Protein AF-A0A4Y2SHI8-F1 (afdb_monomer_lite)

Radius of gyration: 29.43 Å; chains: 1; bounding box: 82×50×67 Å

pLDDT: mean 73.14, std 17.55, range [33.19, 92.62]

Structure (mmCIF, N/CA/C/O backbone):
data_AF-A0A4Y2SHI8-F1
#
_entry.id   AF-A0A4Y2SHI8-F1
#
loop_
_atom_site.group_PDB
_atom_site.id
_atom_site.type_symbol
_atom_site.label_atom_id
_atom_site.label_alt_id
_atom_site.label_comp_id
_atom_site.label_asym_id
_atom_site.label_entity_id
_atom_site.label_seq_id
_atom_site.pdbx_PDB_ins_code
_atom_site.Cartn_x
_atom_site.Cartn_y
_atom_site.Cartn_z
_atom_site.occupancy
_atom_site.B_iso_or_equiv
_atom_site.auth_seq_id
_atom_site.auth_comp_id
_atom_site.auth_asym_id
_atom_site.auth_atom_id
_atom_site.pdbx_PDB_model_num
ATOM 1 N N . MET A 1 1 ? -3.534 -27.857 16.086 1.00 34.38 1 MET A N 1
ATOM 2 C CA . MET A 1 1 ? -4.854 -27.995 15.432 1.00 34.38 1 MET A CA 1
ATOM 3 C C . MET A 1 1 ? -5.828 -27.101 16.180 1.00 34.38 1 MET A C 1
ATOM 5 O O . MET A 1 1 ? -6.134 -27.403 17.321 1.00 34.38 1 MET A O 1
ATOM 9 N N . VAL A 1 2 ? -6.216 -25.967 15.592 1.00 33.75 2 VAL A N 1
ATOM 10 C CA . VAL A 1 2 ? -7.200 -25.033 16.168 1.00 33.75 2 VAL A CA 1
ATOM 11 C C . VAL A 1 2 ? -8.515 -25.279 15.438 1.00 33.75 2 VAL A C 1
ATOM 13 O O . VAL A 1 2 ? -8.568 -25.187 14.212 1.00 33.75 2 VAL A O 1
ATOM 16 N N . THR A 1 3 ? -9.527 -25.705 16.184 1.00 33.75 3 THR A N 1
ATOM 17 C CA . THR A 1 3 ? -10.812 -26.184 15.679 1.00 33.75 3 THR A CA 1
ATOM 18 C C . THR A 1 3 ? -11.679 -25.045 15.139 1.00 33.75 3 THR A C 1
ATOM 20 O O . THR A 1 3 ? -11.680 -23.917 15.628 1.00 33.75 3 THR A O 1
ATOM 23 N N . THR A 1 4 ? -12.420 -25.365 14.082 1.00 39.25 4 THR A N 1
ATOM 24 C CA . THR A 1 4 ? -13.242 -24.512 13.205 1.00 39.25 4 THR A CA 1
ATOM 25 C C . THR A 1 4 ? -14.457 -23.844 13.890 1.00 39.25 4 THR A C 1
ATOM 27 O O . THR A 1 4 ? -15.340 -23.314 13.220 1.00 39.25 4 THR A O 1
ATOM 30 N N . GLU A 1 5 ? -14.533 -23.819 15.221 1.00 35.44 5 GLU A N 1
ATOM 31 C CA . GLU A 1 5 ? -15.740 -23.410 15.958 1.00 35.44 5 GLU A CA 1
ATOM 32 C C . GLU A 1 5 ? -15.927 -21.894 16.106 1.00 35.44 5 GLU A C 1
ATOM 34 O O . GLU A 1 5 ? -17.064 -21.424 16.173 1.00 35.44 5 GLU A O 1
ATOM 39 N N . ASN A 1 6 ? -14.864 -21.090 16.025 1.00 37.84 6 ASN A N 1
ATOM 40 C CA . ASN A 1 6 ? -14.975 -19.645 16.276 1.00 37.84 6 ASN A CA 1
ATOM 41 C C . ASN A 1 6 ? -15.583 -18.824 15.124 1.00 37.84 6 ASN A C 1
ATOM 43 O O . ASN A 1 6 ? -15.954 -17.670 15.325 1.00 37.84 6 ASN A O 1
ATOM 47 N N . PHE A 1 7 ? -15.758 -19.399 13.929 1.00 35.38 7 PHE A N 1
ATOM 48 C CA . PHE A 1 7 ? -16.388 -18.688 12.804 1.00 35.38 7 PHE A CA 1
ATOM 49 C C . PHE A 1 7 ? -17.912 -18.860 12.735 1.00 35.38 7 PHE A C 1
ATOM 51 O O . PHE A 1 7 ? -18.575 -18.115 12.014 1.00 35.38 7 PHE A O 1
ATOM 58 N N . ARG A 1 8 ? -18.496 -19.791 13.505 1.00 33.19 8 ARG A N 1
ATOM 59 C CA . ARG A 1 8 ? -19.955 -20.002 13.526 1.00 33.19 8 ARG A CA 1
ATOM 60 C C . ARG A 1 8 ? -20.705 -19.069 14.480 1.00 33.19 8 ARG A C 1
ATOM 62 O O . ARG A 1 8 ? -21.892 -18.839 14.267 1.00 33.19 8 ARG A O 1
ATOM 69 N N . LEU A 1 9 ? -20.034 -18.461 15.460 1.00 34.94 9 LEU A N 1
ATOM 70 C CA . LEU A 1 9 ? -20.705 -17.622 16.465 1.00 34.94 9 LEU A CA 1
ATOM 71 C C . LEU A 1 9 ? -21.051 -16.203 15.988 1.00 34.94 9 LEU A C 1
ATOM 73 O O . LEU A 1 9 ? -21.930 -15.571 16.565 1.00 34.94 9 LEU A O 1
ATOM 77 N N . ILE A 1 10 ? -20.459 -15.723 14.891 1.00 39.56 10 ILE A N 1
ATOM 78 C CA . ILE A 1 10 ? -20.799 -14.400 14.332 1.00 39.56 10 ILE A CA 1
ATOM 79 C C . ILE A 1 10 ? -22.030 -14.482 13.403 1.00 39.56 10 ILE A C 1
ATOM 81 O O . ILE A 1 10 ? -22.667 -13.474 13.114 1.00 39.56 10 ILE A O 1
ATOM 85 N N . SER A 1 11 ? -22.434 -15.689 12.981 1.00 36.88 11 SER A N 1
ATOM 86 C CA . SER A 1 11 ? -23.560 -15.882 12.049 1.00 36.88 11 SER A CA 1
ATOM 87 C C . SER A 1 11 ? -24.920 -16.112 12.726 1.00 36.88 11 SER A C 1
ATOM 89 O O . SER A 1 11 ? -25.914 -16.280 12.027 1.00 36.88 11 SER A O 1
ATOM 91 N N . LEU A 1 12 ? -25.004 -16.117 14.064 1.00 37.66 12 LEU A N 1
ATOM 92 C CA . LEU A 1 12 ? -26.225 -16.508 14.794 1.00 37.66 12 LEU A CA 1
ATOM 93 C C . LEU A 1 12 ? -26.771 -15.465 15.781 1.00 37.66 12 LEU A C 1
ATOM 95 O O . LEU A 1 12 ? -27.436 -15.814 16.753 1.00 37.66 12 LEU A O 1
ATOM 99 N N . ARG A 1 13 ? -26.592 -14.167 15.512 1.00 36.06 13 ARG A N 1
ATOM 100 C CA . ARG A 1 13 ? -27.380 -13.135 16.217 1.00 36.06 13 ARG A CA 1
ATOM 101 C C . ARG A 1 13 ? -28.030 -12.104 15.309 1.00 36.06 13 ARG A C 1
ATOM 103 O O . ARG A 1 13 ? -28.181 -10.946 15.673 1.00 36.06 13 ARG A O 1
ATOM 110 N N . ILE A 1 14 ? -28.472 -12.556 14.143 1.00 44.66 14 ILE A N 1
ATOM 111 C CA . ILE A 1 14 ? -29.500 -11.865 13.370 1.00 44.66 14 ILE A CA 1
ATOM 112 C C . ILE A 1 14 ? -30.717 -12.790 13.368 1.00 44.66 14 ILE A C 1
ATOM 114 O O . ILE A 1 14 ? -31.028 -13.435 12.375 1.00 44.66 14 ILE A O 1
ATOM 118 N N . SER A 1 15 ? -31.380 -12.908 14.519 1.00 33.84 15 SER A N 1
ATOM 119 C CA . SER A 1 15 ? -32.778 -13.338 14.515 1.00 33.84 15 SER A CA 1
ATOM 120 C C . SER A 1 15 ? -33.605 -12.123 14.101 1.00 33.84 15 SER A C 1
ATOM 122 O O . SER A 1 15 ? -33.576 -11.119 14.817 1.00 33.84 15 SER A O 1
ATOM 124 N N . PRO A 1 16 ? -34.346 -12.166 12.982 1.00 43.44 16 PRO A N 1
ATOM 125 C CA . PRO A 1 16 ? -35.321 -11.142 12.653 1.00 43.44 16 PRO A CA 1
ATOM 126 C C . PRO A 1 16 ? -36.552 -11.368 13.534 1.00 43.44 16 PRO A C 1
ATOM 128 O O . PRO A 1 16 ? -37.602 -11.809 13.076 1.00 43.44 16 PRO A O 1
ATOM 131 N N . SER A 1 17 ? -36.432 -11.099 14.832 1.00 35.12 17 SER A N 1
ATOM 132 C CA . SER A 1 17 ? -37.601 -10.946 15.689 1.00 35.12 17 SER A CA 1
ATOM 133 C C . SER A 1 17 ? -38.294 -9.650 15.278 1.00 35.12 17 SER A C 1
ATOM 135 O O . SER A 1 17 ? -37.952 -8.573 15.759 1.00 35.12 17 SER A O 1
ATOM 137 N N . THR A 1 18 ? -39.196 -9.783 14.301 1.00 40.69 18 THR A N 1
ATOM 138 C CA . THR A 1 18 ? -40.394 -8.966 14.066 1.00 40.69 18 THR A CA 1
ATOM 139 C C . THR A 1 18 ? -40.354 -7.594 14.732 1.00 40.69 18 THR A C 1
ATOM 141 O O . THR A 1 18 ? -40.824 -7.428 15.859 1.00 40.69 18 THR A O 1
ATOM 144 N N . ILE A 1 19 ? -39.856 -6.589 14.007 1.00 45.59 19 ILE A N 1
ATOM 145 C CA . ILE A 1 19 ? -40.184 -5.199 14.319 1.00 45.59 19 ILE A CA 1
ATOM 146 C C . ILE A 1 19 ? -41.678 -5.060 14.026 1.00 45.59 19 ILE A C 1
ATOM 148 O O . ILE A 1 19 ? -42.091 -4.905 12.876 1.00 45.59 19 ILE A O 1
ATOM 152 N N . LYS A 1 20 ? -42.506 -5.181 15.066 1.00 40.72 20 LYS A N 1
ATOM 153 C CA . LYS A 1 20 ? -43.890 -4.721 15.014 1.00 40.72 20 LYS A CA 1
ATOM 154 C C . LYS A 1 20 ? -43.823 -3.229 14.701 1.00 40.72 20 LYS A C 1
ATOM 156 O O . LYS A 1 20 ? -43.341 -2.442 15.509 1.00 40.72 20 LYS A O 1
ATOM 161 N N . LEU A 1 21 ? -44.252 -2.854 13.500 1.00 42.78 21 LEU A N 1
ATOM 162 C CA . LEU A 1 21 ? -44.511 -1.463 13.149 1.00 42.78 21 LEU A CA 1
ATOM 163 C C . LEU A 1 21 ? -45.802 -1.045 13.859 1.00 42.78 21 LEU A C 1
ATOM 165 O O . LEU A 1 21 ? -46.855 -0.931 13.236 1.00 42.78 21 LEU A O 1
ATOM 169 N N . GLU A 1 22 ? -45.723 -0.861 15.175 1.00 38.50 22 GLU A N 1
ATOM 170 C CA . GLU A 1 22 ? -46.740 -0.119 15.907 1.00 38.50 22 GLU A CA 1
ATOM 171 C C . GLU A 1 22 ? -46.716 1.318 15.378 1.00 38.50 22 GLU A C 1
ATOM 173 O O . GLU A 1 22 ? -45.693 2.010 15.388 1.00 38.50 22 GLU A O 1
ATOM 178 N N . ARG A 1 23 ? -47.840 1.723 14.783 1.00 46.28 23 ARG A N 1
ATOM 179 C CA . ARG A 1 23 ? -48.101 3.109 14.417 1.00 46.28 23 ARG A CA 1
ATOM 180 C C . ARG A 1 23 ? -48.317 3.871 15.715 1.00 46.28 23 ARG A C 1
ATOM 182 O O . ARG A 1 23 ? -49.438 3.916 16.199 1.00 46.28 23 ARG A O 1
ATOM 189 N N . ASP A 1 24 ? -47.259 4.482 16.225 1.00 39.25 24 ASP A N 1
ATOM 190 C CA . ASP A 1 24 ? -47.395 5.575 17.175 1.00 39.25 24 ASP A CA 1
ATOM 191 C C . ASP A 1 24 ? -46.444 6.720 16.804 1.00 39.25 24 ASP A C 1
ATOM 193 O O . ASP A 1 24 ? -45.372 6.505 16.230 1.00 39.25 24 ASP A O 1
ATOM 197 N N . GLY A 1 25 ? -46.917 7.948 17.002 1.00 46.31 25 GLY A N 1
ATOM 198 C CA . GLY A 1 25 ? -46.542 9.179 16.290 1.00 46.31 25 GLY A CA 1
ATOM 199 C C . GLY A 1 25 ? -45.135 9.754 16.497 1.00 46.31 25 GLY A C 1
ATOM 200 O O . GLY A 1 25 ? -44.998 10.971 16.549 1.00 46.31 25 GLY A O 1
ATOM 201 N N . ASN A 1 26 ? -44.083 8.940 16.585 1.00 58.09 26 ASN A N 1
ATOM 202 C CA . ASN A 1 26 ? -42.708 9.437 16.665 1.00 58.09 26 ASN A CA 1
ATOM 203 C C . ASN A 1 26 ? -41.715 8.457 16.015 1.00 58.09 26 ASN A C 1
ATOM 205 O O . ASN A 1 26 ? -40.975 7.740 16.690 1.00 58.09 26 ASN A O 1
ATOM 209 N N . LYS A 1 27 ? -41.736 8.357 14.678 1.00 53.91 27 LYS A N 1
ATOM 210 C CA . LYS A 1 27 ? -40.768 7.522 13.952 1.00 53.91 27 LYS A CA 1
ATOM 211 C C . LYS A 1 27 ? -39.414 8.236 13.903 1.00 53.91 27 LYS A C 1
ATOM 213 O O . LYS A 1 27 ? -39.358 9.320 13.326 1.00 53.91 27 LYS A O 1
ATOM 218 N N . PRO A 1 28 ? -38.332 7.636 14.435 1.00 60.28 28 PRO A N 1
ATOM 219 C CA . PRO A 1 28 ? -37.000 8.203 14.300 1.00 60.28 28 PRO A CA 1
ATOM 220 C C . PRO A 1 28 ? -36.654 8.314 12.817 1.00 60.28 28 PRO A C 1
ATOM 222 O O . PRO A 1 28 ? -36.848 7.374 12.039 1.00 60.28 28 PRO A O 1
ATOM 225 N N . THR A 1 29 ? -36.155 9.479 12.427 1.00 77.62 29 THR A N 1
ATOM 226 C CA . THR A 1 29 ? -35.689 9.738 11.068 1.00 77.62 29 THR A CA 1
ATOM 227 C C . THR A 1 29 ? -34.517 8.800 10.769 1.00 77.62 29 THR A C 1
ATOM 229 O O . THR A 1 29 ? -33.810 8.360 11.678 1.00 77.62 29 THR A O 1
ATOM 232 N N . ILE A 1 30 ? -34.239 8.518 9.493 1.00 75.56 30 ILE A N 1
ATOM 233 C CA . ILE A 1 30 ? -33.030 7.772 9.083 1.00 75.56 30 ILE A CA 1
ATOM 234 C C . ILE A 1 30 ? -31.769 8.366 9.740 1.00 75.56 30 ILE A C 1
ATOM 236 O O . ILE A 1 30 ? -30.886 7.628 10.175 1.00 75.56 30 ILE A O 1
ATOM 240 N N . GLN A 1 31 ? -31.733 9.692 9.897 1.00 72.56 31 GLN A N 1
ATOM 241 C CA . GLN A 1 31 ? -30.657 10.403 10.579 1.00 72.56 31 GLN A CA 1
ATOM 242 C C . GLN A 1 31 ? -30.545 10.057 12.072 1.00 72.56 31 GLN A C 1
ATOM 244 O O . GLN A 1 31 ? -29.436 9.906 12.581 1.00 72.56 31 GLN A O 1
ATOM 249 N N . ASP A 1 32 ? -31.666 9.884 12.770 1.00 82.88 32 ASP A N 1
ATOM 250 C CA . ASP A 1 32 ? -31.689 9.544 14.196 1.00 82.88 32 ASP A CA 1
ATOM 251 C C . ASP A 1 32 ? -31.185 8.118 14.422 1.00 82.88 32 ASP A C 1
ATOM 253 O O . ASP A 1 32 ? -30.405 7.860 15.340 1.00 82.88 32 ASP A O 1
ATOM 257 N N . ILE A 1 33 ? -31.563 7.196 13.531 1.00 84.50 33 ILE A N 1
ATOM 258 C CA . ILE A 1 33 ? -31.077 5.812 13.540 1.00 84.50 33 ILE A CA 1
ATOM 259 C C . ILE A 1 33 ? -29.570 5.778 13.255 1.00 84.50 33 ILE A C 1
ATOM 261 O O . ILE A 1 33 ? -28.826 5.120 13.984 1.00 84.50 33 ILE A O 1
ATOM 265 N N . TYR A 1 34 ? -29.105 6.523 12.246 1.00 84.50 34 TYR A N 1
ATOM 266 C CA . TYR A 1 34 ? -27.683 6.642 11.919 1.00 84.50 34 TYR A CA 1
ATOM 267 C C . TYR A 1 34 ? -26.873 7.206 13.092 1.00 84.50 34 TYR A C 1
ATOM 269 O O . TYR A 1 34 ? -25.858 6.629 13.486 1.00 84.50 34 TYR A O 1
ATOM 277 N N . ASN A 1 35 ? -27.341 8.301 13.694 1.00 85.94 35 ASN A N 1
ATOM 278 C CA . ASN A 1 35 ? -26.680 8.938 14.830 1.00 85.94 35 ASN A CA 1
ATOM 279 C C . ASN A 1 35 ? -26.631 7.999 16.042 1.00 85.94 35 ASN A C 1
ATOM 281 O O . ASN A 1 35 ? -25.591 7.898 16.697 1.00 85.94 35 ASN A O 1
ATOM 285 N N . ARG A 1 36 ? -27.720 7.266 16.314 1.00 90.81 36 ARG A N 1
ATOM 286 C CA . ARG A 1 36 ? -27.777 6.286 17.404 1.00 90.81 36 ARG A CA 1
ATOM 287 C C . ARG A 1 36 ? -26.760 5.168 17.207 1.00 90.81 36 ARG A C 1
ATOM 289 O O . ARG A 1 36 ? -25.971 4.916 18.110 1.00 90.81 36 ARG A O 1
ATOM 296 N N . LEU A 1 37 ? -26.744 4.545 16.029 1.00 89.06 37 LEU A N 1
ATOM 297 C CA . LEU A 1 37 ? -25.805 3.466 15.706 1.00 89.06 37 LEU A CA 1
ATOM 298 C C . LEU A 1 37 ? -24.354 3.951 15.748 1.00 89.06 37 LEU A C 1
ATOM 300 O O . LEU A 1 37 ? -23.492 3.286 16.312 1.00 89.06 37 LEU A O 1
ATOM 304 N N . THR A 1 38 ? -24.091 5.144 15.217 1.00 86.06 38 THR A N 1
ATOM 305 C CA . THR A 1 38 ? -22.753 5.742 15.250 1.00 86.06 38 THR A CA 1
ATOM 306 C C . THR A 1 38 ? -22.284 5.965 16.689 1.00 86.06 38 THR A C 1
ATOM 308 O O . THR A 1 38 ? -21.137 5.672 17.019 1.00 86.06 38 THR A O 1
ATOM 311 N N . ASN A 1 39 ? -23.162 6.453 17.567 1.00 86.31 39 ASN A N 1
ATOM 312 C CA . ASN A 1 39 ? -22.831 6.657 18.975 1.00 86.31 39 ASN A CA 1
ATOM 313 C C . ASN A 1 39 ? -22.684 5.339 19.744 1.00 86.31 39 ASN A C 1
ATOM 315 O O . ASN A 1 39 ? -21.816 5.262 20.608 1.00 86.31 39 ASN A O 1
ATOM 319 N N . GLN A 1 40 ? -23.461 4.304 19.407 1.00 89.50 40 GLN A N 1
ATOM 320 C CA . GLN A 1 40 ? -23.279 2.960 19.963 1.00 89.50 40 GLN A CA 1
ATOM 321 C C . GLN A 1 40 ? -21.907 2.391 19.597 1.00 89.50 40 GLN A C 1
ATOM 323 O O . GLN A 1 40 ? -21.165 2.009 20.491 1.00 89.50 40 GLN A O 1
ATOM 328 N N . ILE A 1 41 ? -21.516 2.452 18.321 1.00 84.62 41 ILE A N 1
ATOM 329 C CA . ILE A 1 41 ? -20.191 2.005 17.866 1.00 84.62 41 ILE A CA 1
ATOM 330 C C . ILE A 1 41 ? -19.079 2.800 18.560 1.00 84.62 41 ILE A C 1
ATOM 332 O O . ILE A 1 41 ? -18.090 2.225 18.998 1.00 84.62 41 ILE A O 1
ATOM 336 N N . ARG A 1 42 ? -19.228 4.124 18.703 1.00 80.88 42 ARG A N 1
ATOM 337 C CA . ARG A 1 42 ? -18.249 4.940 19.444 1.00 80.88 42 ARG A CA 1
ATOM 338 C C . ARG A 1 42 ? -18.162 4.549 20.916 1.00 80.88 42 ARG A C 1
ATOM 340 O O . ARG A 1 42 ? -17.061 4.549 21.452 1.00 80.88 42 ARG A O 1
ATOM 347 N N . GLY A 1 43 ? -19.293 4.248 21.553 1.00 82.06 43 GLY A N 1
ATOM 348 C CA . GLY A 1 43 ? -19.344 3.753 22.927 1.00 82.06 43 GLY A CA 1
ATOM 349 C C . GLY A 1 43 ? -18.620 2.419 23.056 1.00 82.06 43 GLY A C 1
ATOM 350 O O . GLY A 1 43 ? -17.689 2.318 23.837 1.00 82.06 43 GLY A O 1
ATOM 351 N N . GLU A 1 44 ? -18.948 1.453 22.200 1.00 80.94 44 GLU A N 1
ATOM 352 C CA . GLU A 1 44 ? -18.290 0.143 22.164 1.00 80.94 44 GLU A CA 1
ATOM 353 C C . GLU A 1 44 ? -16.788 0.239 21.872 1.00 80.94 44 GLU A C 1
ATOM 355 O O . GLU A 1 44 ? -16.020 -0.506 22.458 1.00 80.94 44 GLU A O 1
ATOM 360 N N . ILE A 1 45 ? -16.345 1.165 21.013 1.00 77.38 45 ILE A N 1
ATOM 361 C CA . ILE A 1 45 ? -14.915 1.427 20.763 1.00 77.38 45 ILE A CA 1
ATOM 362 C C . ILE A 1 45 ? -14.244 2.082 21.973 1.00 77.38 45 ILE A C 1
ATOM 364 O O . ILE A 1 45 ? -13.085 1.802 22.255 1.00 77.38 45 ILE A O 1
ATOM 368 N N . ARG A 1 46 ? -14.934 2.992 22.664 1.00 73.75 46 ARG A N 1
ATOM 369 C CA . ARG A 1 46 ? -14.391 3.666 23.850 1.00 73.75 46 ARG A CA 1
ATOM 370 C C . ARG A 1 46 ? -14.274 2.704 25.027 1.00 73.75 46 ARG A C 1
ATOM 372 O O . ARG A 1 46 ? -13.311 2.779 25.781 1.00 73.75 46 ARG A O 1
ATOM 379 N N . ASP A 1 47 ? -15.261 1.833 25.161 1.00 71.56 47 ASP A N 1
ATOM 380 C CA . ASP A 1 47 ? -15.339 0.817 26.199 1.00 71.56 47 ASP A CA 1
ATOM 381 C C . ASP A 1 47 ? -14.575 -0.460 25.770 1.00 71.56 47 ASP A C 1
ATOM 383 O O . ASP A 1 47 ? -14.412 -1.380 26.571 1.00 71.56 47 ASP A O 1
ATOM 387 N N . TYR A 1 48 ? -14.071 -0.505 24.523 1.00 72.38 48 TYR A N 1
ATOM 388 C CA . TYR A 1 48 ? -13.138 -1.522 24.049 1.00 72.38 48 TYR A CA 1
ATOM 389 C C . TYR A 1 48 ? -11.861 -1.426 24.877 1.00 72.38 48 TYR A C 1
ATOM 391 O O . TYR A 1 48 ? -11.180 -0.401 24.930 1.00 72.38 48 TYR A O 1
ATOM 399 N N . ASP A 1 49 ? -11.602 -2.539 25.540 1.00 69.31 49 ASP A N 1
ATOM 400 C CA . ASP A 1 49 ? -10.831 -2.670 26.757 1.00 69.31 49 ASP A CA 1
ATOM 401 C C . ASP A 1 49 ? -9.476 -1.919 26.767 1.00 69.31 49 ASP A C 1
ATOM 403 O O . ASP A 1 49 ? -8.566 -2.238 25.990 1.00 69.31 49 ASP A O 1
ATOM 407 N N . PRO A 1 50 ? -9.302 -0.943 27.681 1.00 69.44 50 PRO A N 1
ATOM 408 C CA . PRO A 1 50 ? -8.013 -0.320 27.963 1.00 69.44 50 PRO A CA 1
ATOM 409 C C . PRO A 1 50 ? -6.929 -1.314 28.407 1.00 69.44 50 PRO A C 1
ATOM 411 O O . PRO A 1 50 ? -5.750 -1.053 28.167 1.00 69.44 50 PRO A O 1
ATOM 414 N N . GLU A 1 51 ? -7.287 -2.440 29.033 1.00 71.81 51 GLU A N 1
ATOM 415 C CA . GLU A 1 51 ? -6.330 -3.472 29.451 1.00 71.81 51 GLU A CA 1
ATOM 416 C C . GLU A 1 51 ? -5.795 -4.263 28.257 1.00 71.81 51 GLU A C 1
ATOM 418 O O . GLU A 1 51 ? -4.587 -4.441 28.154 1.00 71.81 51 GLU A O 1
ATOM 423 N N . SER A 1 52 ? -6.631 -4.595 27.273 1.00 76.12 52 SER A N 1
ATOM 424 C CA . SER A 1 52 ? -6.193 -5.167 25.991 1.00 76.12 52 SER A CA 1
ATOM 425 C C . SER A 1 52 ? -5.179 -4.266 25.268 1.00 76.12 52 SER A C 1
ATOM 427 O O . SER A 1 52 ? -4.230 -4.752 24.649 1.00 76.12 52 SER A O 1
ATOM 429 N N . TRP A 1 53 ? -5.333 -2.939 25.363 1.00 76.44 53 TRP A N 1
ATOM 430 C CA . TRP A 1 53 ? -4.343 -1.987 24.841 1.00 76.44 53 TRP A CA 1
ATOM 431 C C . TRP A 1 53 ? -3.041 -1.978 25.647 1.00 76.44 53 TRP A C 1
ATOM 433 O O . TRP A 1 53 ? -1.963 -1.900 25.054 1.00 76.44 53 TRP A O 1
ATOM 443 N N . LYS A 1 54 ? -3.114 -2.063 26.979 1.00 82.56 54 LYS A N 1
ATOM 444 C CA . LYS A 1 54 ? -1.928 -2.140 27.847 1.00 82.56 54 LYS A CA 1
ATOM 445 C C . LYS A 1 54 ? -1.169 -3.447 27.653 1.00 82.56 54 LYS A C 1
ATOM 447 O O . LYS A 1 54 ? 0.048 -3.413 27.516 1.00 82.56 54 LYS A O 1
ATOM 452 N N . GLU A 1 55 ? -1.875 -4.569 27.586 1.00 86.44 55 GLU A N 1
ATOM 453 C CA . GLU A 1 55 ? -1.309 -5.887 27.311 1.00 86.44 55 GLU A CA 1
ATOM 454 C C . GLU A 1 55 ? -0.614 -5.894 25.946 1.00 86.44 55 GLU A C 1
ATOM 456 O O . GLU A 1 55 ? 0.539 -6.307 25.836 1.00 86.44 55 GLU A O 1
ATOM 461 N N . TRP A 1 56 ? -1.250 -5.314 24.921 1.00 85.38 56 TRP A N 1
ATOM 462 C CA . TRP A 1 56 ? -0.627 -5.149 23.609 1.00 85.38 56 TRP A CA 1
ATOM 463 C C . TRP A 1 56 ? 0.656 -4.307 23.656 1.00 85.38 56 TRP A C 1
ATOM 465 O O . TRP A 1 56 ? 1.636 -4.676 23.013 1.00 85.38 56 TRP A O 1
ATOM 475 N N . LEU A 1 57 ? 0.680 -3.212 24.427 1.00 84.44 57 LEU A N 1
ATOM 476 C CA . LEU A 1 57 ? 1.882 -2.389 24.611 1.00 84.44 57 LEU A CA 1
ATOM 477 C C . LEU A 1 57 ? 2.991 -3.125 25.375 1.00 84.44 57 LEU A C 1
ATOM 479 O O . LEU A 1 57 ? 4.157 -2.947 25.037 1.00 84.44 57 LEU A O 1
ATOM 483 N N . MET A 1 58 ? 2.647 -3.950 26.369 1.00 86.94 58 MET A N 1
ATOM 484 C CA . MET A 1 58 ? 3.621 -4.723 27.152 1.00 86.94 58 MET A CA 1
ATOM 485 C C . MET A 1 58 ? 4.310 -5.825 26.341 1.00 86.94 58 MET A C 1
ATOM 487 O O . MET A 1 58 ? 5.437 -6.192 26.656 1.00 86.94 58 MET A O 1
ATOM 491 N N . ILE A 1 59 ? 3.654 -6.342 25.300 1.00 91.31 59 ILE A N 1
ATOM 492 C CA . ILE A 1 59 ? 4.219 -7.371 24.414 1.00 91.31 59 ILE A CA 1
ATOM 493 C C . ILE A 1 59 ? 5.204 -6.765 23.395 1.00 91.31 59 ILE A C 1
ATOM 495 O O . ILE A 1 59 ? 6.007 -7.494 22.814 1.00 91.31 59 ILE A O 1
ATOM 499 N N . LEU A 1 60 ? 5.173 -5.444 23.166 1.00 89.94 60 LEU A N 1
ATOM 500 C CA . LEU A 1 60 ? 6.075 -4.804 22.209 1.00 89.94 60 LEU A CA 1
ATOM 501 C C . LEU A 1 60 ? 7.527 -4.869 22.690 1.00 89.94 60 LEU A C 1
ATOM 503 O O . LEU A 1 60 ? 7.874 -4.394 23.769 1.00 89.94 60 LEU A O 1
ATOM 507 N N . ASN A 1 61 ? 8.387 -5.393 21.829 1.00 89.50 61 ASN A N 1
ATOM 508 C CA . ASN A 1 61 ? 9.808 -5.559 22.060 1.00 89.50 61 ASN A CA 1
ATOM 509 C C . ASN A 1 61 ? 10.625 -4.960 20.898 1.00 89.50 61 ASN A C 1
ATOM 511 O O . ASN A 1 61 ? 10.155 -4.738 19.776 1.00 89.50 61 ASN A O 1
ATOM 515 N N . GLN A 1 62 ? 11.878 -4.640 21.195 1.00 83.31 62 GLN A N 1
ATOM 516 C CA . GLN A 1 62 ? 12.859 -4.204 20.218 1.00 83.31 62 GLN A CA 1
ATOM 517 C C . GLN A 1 62 ? 13.472 -5.395 19.466 1.00 83.31 62 GLN A C 1
ATOM 519 O O . GLN A 1 62 ? 13.758 -5.266 18.277 1.00 83.31 62 GLN A O 1
ATOM 524 N N . GLU A 1 63 ? 13.632 -6.552 20.119 1.00 87.62 63 GLU A N 1
ATOM 525 C CA . GLU A 1 63 ? 14.285 -7.732 19.525 1.00 87.62 63 GLU A CA 1
ATOM 526 C C . GLU A 1 63 ? 13.494 -8.347 18.361 1.00 87.62 63 GLU A C 1
ATOM 528 O O . GLU A 1 63 ? 14.077 -8.801 17.380 1.00 87.62 63 GLU A O 1
ATOM 533 N N . ASP A 1 64 ? 12.162 -8.320 18.434 1.00 87.69 64 ASP A N 1
ATOM 534 C CA . ASP A 1 64 ? 11.263 -8.863 17.408 1.00 87.69 64 ASP A CA 1
ATOM 535 C C . ASP A 1 64 ? 10.786 -7.802 16.397 1.00 87.69 64 ASP A C 1
ATOM 537 O O . ASP A 1 64 ? 9.926 -8.068 15.552 1.00 87.69 64 ASP A O 1
ATOM 541 N N . ASN A 1 65 ? 11.344 -6.586 16.471 1.00 85.75 65 ASN A N 1
ATOM 542 C CA . ASN A 1 65 ? 10.996 -5.440 15.631 1.00 85.75 65 ASN A CA 1
ATOM 543 C C . ASN A 1 65 ? 9.521 -4.984 15.757 1.00 85.75 65 ASN A C 1
ATOM 545 O O . ASN A 1 65 ? 9.033 -4.197 14.935 1.00 85.75 65 ASN A O 1
ATOM 549 N N . SER A 1 66 ? 8.780 -5.448 16.769 1.00 86.75 66 SER A N 1
ATOM 550 C CA . SER A 1 66 ? 7.351 -5.145 16.932 1.00 86.75 66 SER A CA 1
ATOM 551 C C . SER A 1 66 ? 7.098 -3.670 17.246 1.00 86.75 66 SER A C 1
ATOM 553 O O . SER A 1 66 ? 6.137 -3.102 16.716 1.00 86.75 66 SER A O 1
ATOM 555 N N . ILE A 1 67 ? 7.999 -3.008 17.985 1.00 88.44 67 ILE A N 1
ATOM 556 C CA . ILE A 1 67 ? 7.956 -1.553 18.226 1.00 88.44 67 ILE A CA 1
ATOM 557 C C . ILE A 1 67 ? 7.976 -0.780 16.901 1.00 88.44 67 ILE A C 1
ATOM 559 O O . ILE A 1 67 ? 7.149 0.106 16.680 1.00 88.44 67 ILE A O 1
ATOM 563 N N . TYR A 1 68 ? 8.875 -1.137 15.982 1.00 83.56 68 TYR A N 1
ATOM 564 C CA . TYR A 1 68 ? 8.969 -0.489 14.673 1.00 83.56 68 TYR A CA 1
ATOM 565 C C . TYR A 1 68 ? 7.705 -0.715 13.836 1.00 83.56 68 TYR A C 1
ATOM 567 O O . TYR A 1 68 ? 7.182 0.221 13.227 1.00 83.56 68 TYR A O 1
ATOM 575 N N . ILE A 1 69 ? 7.169 -1.940 13.818 1.00 84.06 69 ILE A N 1
ATOM 576 C CA . ILE A 1 69 ? 5.936 -2.257 13.085 1.00 84.06 69 ILE A CA 1
ATOM 577 C C . ILE A 1 69 ? 4.734 -1.498 13.666 1.00 84.06 69 ILE A C 1
ATOM 579 O O . ILE A 1 69 ? 3.926 -0.967 12.898 1.00 84.06 69 ILE A O 1
ATOM 583 N N . ALA A 1 70 ? 4.625 -1.408 14.993 1.00 87.00 70 ALA A N 1
ATOM 584 C CA . ALA A 1 70 ? 3.601 -0.635 15.690 1.00 87.00 70 ALA A CA 1
ATOM 585 C C . ALA A 1 70 ? 3.713 0.862 15.364 1.00 87.00 70 ALA A C 1
ATOM 587 O O . ALA A 1 70 ? 2.757 1.456 14.862 1.00 87.00 70 ALA A O 1
ATOM 588 N N . ALA A 1 71 ? 4.899 1.452 15.533 1.00 84.31 71 ALA A N 1
ATOM 589 C CA . ALA A 1 71 ? 5.166 2.851 15.207 1.00 84.31 71 ALA A CA 1
ATOM 590 C C . ALA A 1 71 ? 4.862 3.157 13.734 1.00 84.31 71 ALA A C 1
ATOM 592 O O . ALA A 1 71 ? 4.210 4.151 13.416 1.00 84.31 71 ALA A O 1
ATOM 593 N N . ARG A 1 72 ? 5.240 2.255 12.821 1.00 79.44 72 ARG A N 1
ATOM 594 C CA . ARG A 1 72 ? 4.923 2.371 11.395 1.00 79.44 72 ARG A CA 1
ATOM 595 C C . ARG A 1 72 ? 3.419 2.319 11.132 1.00 79.44 72 ARG A C 1
ATOM 597 O O . ARG A 1 72 ? 2.957 3.030 10.245 1.00 79.44 72 ARG A O 1
ATOM 604 N N . LYS A 1 73 ? 2.640 1.505 11.854 1.00 81.56 73 LYS A N 1
ATOM 605 C CA . LYS A 1 73 ? 1.172 1.478 11.711 1.00 81.56 73 LYS A CA 1
ATOM 606 C C . LYS A 1 73 ? 0.536 2.820 12.087 1.00 81.56 73 LYS A C 1
ATOM 608 O O . LYS A 1 73 ? -0.363 3.243 11.370 1.00 81.56 73 LYS A O 1
ATOM 613 N N . PHE A 1 74 ? 1.026 3.494 13.130 1.00 76.25 74 PHE A N 1
ATOM 614 C CA . PHE A 1 74 ? 0.532 4.817 13.545 1.00 76.25 74 PHE A CA 1
ATOM 615 C C . PHE A 1 74 ? 1.060 5.965 12.676 1.00 76.25 74 PHE A C 1
ATOM 617 O O . PHE A 1 74 ? 0.345 6.922 12.404 1.00 76.25 74 PHE A O 1
ATOM 624 N N . SER A 1 75 ? 2.305 5.858 12.212 1.00 74.69 75 SER A N 1
ATOM 625 C CA . SER A 1 75 ? 2.966 6.863 11.372 1.00 74.69 75 SER A CA 1
ATOM 626 C C . SER A 1 75 ? 2.478 6.849 9.918 1.00 74.69 75 SER A C 1
ATOM 628 O O . SER A 1 75 ? 2.664 7.825 9.187 1.00 74.69 75 SER A O 1
ATOM 630 N N . ARG A 1 76 ? 1.826 5.764 9.471 1.00 64.62 76 ARG A N 1
ATOM 631 C CA . ARG A 1 76 ? 1.197 5.719 8.148 1.00 64.62 76 ARG A CA 1
ATOM 632 C C . ARG A 1 76 ? 0.176 6.851 8.048 1.00 64.62 76 ARG A C 1
ATOM 634 O O . ARG A 1 76 ? -0.923 6.750 8.585 1.00 64.62 76 ARG A O 1
ATOM 641 N N . LYS A 1 77 ? 0.504 7.883 7.256 1.00 63.34 77 LYS A N 1
ATOM 642 C CA . LYS A 1 77 ? -0.523 8.679 6.577 1.00 63.34 77 LYS A CA 1
ATOM 643 C C . LYS A 1 77 ? -1.474 7.667 5.961 1.00 63.34 77 LYS A C 1
ATOM 645 O O . LYS A 1 77 ? -1.018 6.768 5.253 1.00 63.34 77 LYS A O 1
ATOM 650 N N . TYR A 1 78 ? -2.752 7.757 6.303 1.00 55.66 78 TYR A N 1
ATOM 651 C CA . TYR A 1 78 ? -3.762 6.864 5.766 1.00 55.66 78 TYR A CA 1
ATOM 652 C C . TYR A 1 78 ? -3.816 7.109 4.258 1.00 55.66 78 TYR A C 1
ATOM 654 O O . TYR A 1 78 ? -4.478 8.028 3.784 1.00 55.66 78 TYR A O 1
ATOM 662 N N . ILE A 1 79 ? -3.030 6.346 3.499 1.00 60.59 79 ILE A N 1
ATOM 663 C CA . ILE A 1 79 ? -3.146 6.322 2.053 1.00 60.59 79 ILE A CA 1
ATOM 664 C C . ILE A 1 79 ? -4.500 5.672 1.850 1.00 60.59 79 ILE A C 1
ATOM 666 O O . ILE A 1 79 ? -4.672 4.499 2.191 1.00 60.59 79 ILE A O 1
ATOM 670 N N . GLN A 1 80 ? -5.480 6.446 1.389 1.00 62.91 80 GLN A N 1
ATOM 671 C CA . GLN A 1 80 ? -6.708 5.857 0.889 1.00 62.91 80 GLN A CA 1
ATOM 672 C C . GLN A 1 80 ? -6.304 4.993 -0.299 1.00 62.91 80 GLN A C 1
ATOM 674 O O . GLN A 1 80 ? -6.116 5.485 -1.407 1.00 62.91 80 GLN A O 1
ATOM 679 N N . ILE A 1 81 ? -6.071 3.709 -0.032 1.00 65.12 81 ILE A N 1
ATOM 680 C CA . ILE A 1 81 ? -5.881 2.728 -1.083 1.00 65.12 81 ILE A CA 1
ATOM 681 C C . ILE A 1 81 ? -7.250 2.648 -1.753 1.00 65.12 81 ILE A C 1
ATOM 683 O O . ILE A 1 81 ? -8.218 2.287 -1.069 1.00 65.12 81 ILE A O 1
ATOM 687 N N . PRO A 1 82 ? -7.364 3.038 -3.033 1.00 68.00 82 PRO A N 1
ATOM 688 C CA . PRO A 1 82 ? -8.637 2.979 -3.719 1.00 68.00 82 PRO A CA 1
ATOM 689 C C . PRO A 1 82 ? -9.177 1.543 -3.655 1.00 68.00 82 PRO A C 1
ATOM 691 O O . PRO A 1 82 ? -8.392 0.586 -3.615 1.00 68.00 82 PRO A O 1
ATOM 694 N N . PRO A 1 83 ? -10.507 1.369 -3.597 1.00 70.25 83 PRO A N 1
ATOM 695 C CA . PRO A 1 83 ? -11.104 0.045 -3.579 1.00 70.25 83 PRO A CA 1
ATOM 696 C C . PRO A 1 83 ? -10.567 -0.798 -4.738 1.00 70.25 83 PRO A C 1
ATOM 698 O O . PRO A 1 83 ? -10.469 -0.317 -5.864 1.00 70.25 83 PRO A O 1
ATOM 701 N N . ILE A 1 84 ? -10.205 -2.052 -4.455 1.00 76.56 84 ILE A N 1
ATOM 702 C CA . ILE A 1 84 ? -9.701 -2.963 -5.485 1.00 76.56 84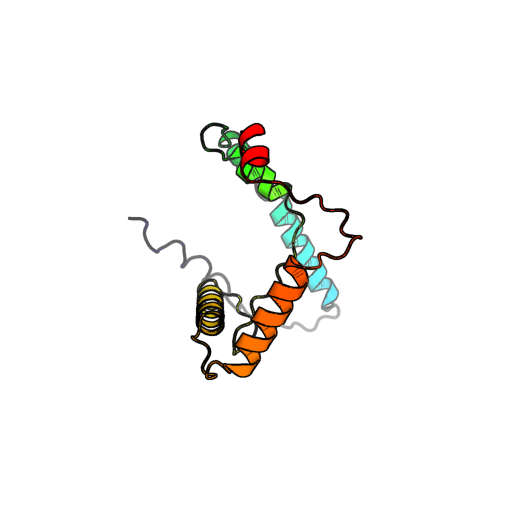 ILE A CA 1
ATOM 703 C C . ILE A 1 84 ? -10.870 -3.297 -6.408 1.00 76.56 84 ILE A C 1
ATOM 705 O O . ILE A 1 84 ? -11.842 -3.938 -5.990 1.00 76.56 84 ILE A O 1
ATOM 709 N N . LEU A 1 85 ? -10.763 -2.805 -7.637 1.00 75.38 85 LEU A N 1
ATOM 710 C CA . LEU A 1 85 ? -11.689 -3.075 -8.721 1.00 75.38 85 LEU A CA 1
ATOM 711 C C . LEU A 1 85 ? -11.276 -4.373 -9.408 1.00 75.38 85 LEU A C 1
ATOM 713 O O . LEU A 1 85 ? -10.110 -4.570 -9.742 1.00 75.38 85 LEU A O 1
ATOM 717 N N . ASP A 1 86 ? -12.252 -5.243 -9.597 1.00 77.75 86 ASP A N 1
ATOM 718 C CA . ASP A 1 86 ? -12.170 -6.416 -10.456 1.00 77.75 86 ASP A CA 1
ATOM 719 C C . ASP A 1 86 ? -13.125 -6.226 -11.647 1.00 77.75 86 ASP A C 1
ATOM 721 O O . ASP A 1 86 ? -13.856 -5.235 -11.719 1.00 77.75 86 ASP A O 1
ATOM 725 N N . THR A 1 87 ? -13.156 -7.198 -12.552 1.00 76.25 87 THR A N 1
ATOM 726 C CA . THR A 1 87 ? -14.045 -7.258 -13.723 1.00 76.25 87 THR A CA 1
ATOM 727 C C . THR A 1 87 ? -15.525 -7.024 -13.388 1.00 76.25 87 THR A C 1
ATOM 729 O O . THR A 1 87 ? -16.194 -6.293 -14.114 1.00 76.25 87 THR A O 1
ATOM 732 N N . ASP A 1 88 ? -16.017 -7.537 -12.253 1.00 81.25 88 ASP A N 1
ATOM 733 C CA . ASP A 1 88 ? -17.410 -7.333 -11.804 1.00 81.25 88 ASP A CA 1
ATOM 734 C C . ASP A 1 88 ? -17.591 -6.168 -10.804 1.00 81.25 88 ASP A C 1
ATOM 736 O O . ASP A 1 88 ? -18.634 -6.057 -10.157 1.00 81.25 88 ASP A O 1
ATOM 740 N N . GLY A 1 89 ? -16.567 -5.334 -10.595 1.00 84.25 89 GLY A N 1
ATOM 741 C CA . GLY A 1 89 ? -16.598 -4.203 -9.660 1.00 84.25 89 GLY A CA 1
ATOM 742 C C . GLY A 1 89 ? -15.817 -4.419 -8.357 1.00 84.25 89 GLY A C 1
ATOM 743 O O . GLY A 1 89 ? -14.868 -5.200 -8.291 1.00 84.25 89 GLY A O 1
ATOM 744 N N . ILE A 1 90 ? -16.172 -3.669 -7.306 1.00 85.62 90 ILE A N 1
ATOM 745 C CA . ILE A 1 90 ? -15.387 -3.601 -6.060 1.00 85.62 90 ILE A CA 1
ATOM 746 C C . ILE A 1 90 ? -15.487 -4.913 -5.275 1.00 85.62 90 ILE A C 1
ATOM 748 O O . ILE A 1 90 ? -16.576 -5.350 -4.897 1.00 85.62 90 ILE A O 1
ATOM 752 N N . LYS A 1 91 ? -14.338 -5.514 -4.942 1.00 86.00 91 LYS A N 1
ATOM 753 C CA . LYS A 1 91 ? -14.288 -6.734 -4.121 1.00 86.00 91 LYS A CA 1
ATOM 754 C C . LYS A 1 91 ? -13.974 -6.410 -2.655 1.00 86.00 91 LYS A C 1
ATOM 756 O O . LYS A 1 91 ? -12.932 -5.847 -2.315 1.00 86.00 91 LYS A O 1
ATOM 761 N N . TYR A 1 92 ? -14.870 -6.826 -1.757 1.00 78.62 92 TYR A N 1
ATOM 762 C CA . TYR A 1 92 ? -14.749 -6.586 -0.310 1.00 78.62 92 TYR A CA 1
ATOM 763 C C . TYR A 1 92 ? -14.184 -7.784 0.466 1.00 78.62 92 TYR A C 1
ATOM 765 O O . TYR A 1 92 ? -13.527 -7.599 1.492 1.00 78.62 92 TYR A O 1
ATOM 773 N N . THR A 1 93 ? -14.388 -9.010 -0.027 1.00 85.88 93 THR A N 1
ATOM 774 C CA . THR A 1 93 ? -13.907 -10.235 0.628 1.00 85.88 93 THR A CA 1
ATOM 775 C C . THR A 1 93 ? -12.408 -10.437 0.403 1.00 85.88 93 THR A C 1
ATOM 777 O O . THR A 1 93 ? -11.867 -10.051 -0.633 1.00 85.88 93 THR A O 1
ATOM 780 N N . ARG A 1 94 ? -11.716 -11.076 1.360 1.00 84.62 94 ARG A N 1
ATOM 781 C CA . ARG A 1 94 ? -10.281 -11.400 1.221 1.00 84.62 94 ARG A CA 1
ATOM 782 C C . ARG A 1 94 ? -10.001 -12.227 -0.036 1.00 84.62 94 ARG A C 1
ATOM 784 O O . ARG A 1 94 ? -9.080 -11.903 -0.775 1.00 84.62 94 ARG A O 1
ATOM 791 N N . LEU A 1 95 ? -10.834 -13.238 -0.288 1.00 87.69 95 LEU A N 1
ATOM 792 C CA . LEU A 1 95 ? -10.733 -14.082 -1.478 1.00 87.69 95 LEU A CA 1
ATOM 793 C C . LEU A 1 95 ? -10.971 -13.282 -2.765 1.00 87.69 95 LEU A C 1
ATOM 795 O O . LEU A 1 95 ? -10.184 -13.383 -3.698 1.00 87.69 95 LEU A O 1
ATOM 799 N N . GLY A 1 96 ? -12.006 -12.435 -2.796 1.00 87.69 96 GLY A N 1
ATOM 800 C CA . GLY A 1 96 ? -12.297 -11.595 -3.957 1.00 87.69 96 GLY A CA 1
ATOM 801 C C . GLY A 1 96 ? -11.156 -10.631 -4.280 1.00 87.69 96 GLY A C 1
ATOM 802 O O . GLY A 1 96 ? -10.772 -10.503 -5.435 1.00 87.69 96 GLY A O 1
ATOM 803 N N . LYS A 1 97 ? -10.547 -10.015 -3.258 1.00 87.88 97 LYS A N 1
ATOM 804 C CA . LYS A 1 97 ? -9.371 -9.150 -3.435 1.00 87.88 97 LYS A CA 1
ATOM 805 C C . LYS A 1 97 ? -8.169 -9.913 -3.989 1.00 87.88 97 LYS A C 1
ATOM 807 O O . LYS A 1 97 ? -7.504 -9.412 -4.885 1.00 87.88 97 LYS A O 1
ATOM 812 N N . ALA A 1 98 ? -7.893 -11.112 -3.471 1.00 90.12 98 ALA A N 1
ATOM 813 C CA . ALA A 1 98 ? -6.786 -11.938 -3.951 1.00 90.12 98 ALA A CA 1
ATOM 814 C C . ALA A 1 98 ? -6.959 -12.320 -5.429 1.00 90.12 98 ALA A C 1
ATOM 816 O O . ALA A 1 98 ? -6.008 -12.225 -6.201 1.00 90.12 98 ALA A O 1
ATOM 817 N N . ASN A 1 99 ? -8.181 -12.676 -5.832 1.00 90.31 99 ASN A N 1
ATOM 818 C CA . ASN A 1 99 ? -8.493 -12.996 -7.224 1.00 90.31 99 ASN A CA 1
ATOM 819 C C . ASN A 1 99 ? -8.365 -11.774 -8.143 1.00 90.31 99 ASN A C 1
ATOM 821 O O . ASN A 1 99 ? -7.750 -11.884 -9.199 1.00 90.31 99 ASN A O 1
ATOM 825 N N . ALA A 1 100 ? -8.852 -10.607 -7.713 1.00 89.81 100 ALA A N 1
ATOM 826 C CA . ALA A 1 100 ? -8.709 -9.360 -8.466 1.00 89.81 100 ALA A CA 1
ATOM 827 C C . ALA A 1 100 ? -7.232 -8.983 -8.679 1.00 89.81 100 ALA A C 1
ATOM 829 O O . ALA A 1 100 ? -6.826 -8.610 -9.780 1.00 89.81 100 ALA A O 1
ATOM 830 N N . PHE A 1 101 ? -6.398 -9.140 -7.643 1.00 89.12 101 PHE A N 1
ATOM 831 C CA . PHE A 1 101 ? -4.953 -8.951 -7.772 1.00 89.12 101 PHE A CA 1
ATOM 832 C C . PHE A 1 101 ? -4.324 -9.952 -8.732 1.00 89.12 101 PHE A C 1
ATOM 834 O O . PHE A 1 101 ? -3.542 -9.550 -9.586 1.00 89.12 101 PHE A O 1
ATOM 841 N N . LYS A 1 102 ? -4.671 -11.238 -8.607 1.00 90.75 102 LYS A N 1
ATOM 842 C CA . LYS A 1 102 ? -4.176 -12.286 -9.500 1.00 90.75 102 LYS A CA 1
ATOM 843 C C . LYS A 1 102 ? -4.473 -11.937 -10.959 1.00 90.75 102 LYS A C 1
ATOM 845 O O . LYS A 1 102 ? -3.548 -11.904 -11.760 1.00 90.75 102 LYS A O 1
ATOM 850 N N . TYR A 1 103 ? -5.724 -11.611 -11.275 1.00 88.44 103 TYR A N 1
ATOM 851 C CA . TYR A 1 103 ? -6.139 -11.250 -12.629 1.00 88.44 103 TYR A CA 1
ATOM 852 C C . TYR A 1 103 ? -5.405 -10.009 -13.157 1.00 88.44 103 TYR A C 1
ATOM 854 O O . TYR A 1 103 ? -4.912 -10.009 -14.284 1.00 88.44 103 TYR A O 1
ATOM 862 N N . SER A 1 104 ? -5.295 -8.962 -12.333 1.00 86.50 104 SER A N 1
ATOM 863 C CA . SER A 1 104 ? -4.583 -7.731 -12.694 1.00 86.50 104 SER A CA 1
ATOM 864 C C . SER A 1 104 ? -3.113 -8.002 -13.024 1.00 86.50 104 SER A C 1
ATOM 866 O O . SER A 1 104 ? -2.633 -7.605 -14.085 1.00 86.50 104 SER A O 1
ATOM 868 N N . LEU A 1 105 ? -2.423 -8.764 -12.169 1.00 88.81 105 LEU A N 1
ATOM 869 C CA . LEU A 1 105 ? -1.029 -9.148 -12.385 1.00 88.81 105 LEU A CA 1
ATOM 870 C C . LEU A 1 105 ? -0.876 -10.015 -13.636 1.00 88.81 105 LEU A C 1
ATOM 872 O O . LEU A 1 105 ? -0.033 -9.720 -14.478 1.00 88.81 105 LEU A O 1
ATOM 876 N N . GLU A 1 106 ? -1.710 -11.043 -13.796 1.00 90.25 106 GLU A N 1
ATOM 877 C CA . GLU A 1 106 ? -1.703 -11.888 -14.992 1.00 90.25 106 GLU A CA 1
ATOM 878 C C . GLU A 1 106 ? -1.877 -11.052 -16.259 1.00 90.25 106 GLU A C 1
ATOM 880 O O . GLU A 1 106 ? -1.187 -11.298 -17.239 1.00 90.25 106 GLU A O 1
ATOM 885 N N . ASN A 1 107 ? -2.742 -10.035 -16.247 1.00 85.56 107 ASN A N 1
ATOM 886 C CA . ASN A 1 107 ? -2.940 -9.173 -17.404 1.00 85.56 107 ASN A CA 1
ATOM 887 C C . ASN A 1 107 ? -1.754 -8.236 -17.677 1.00 85.56 107 ASN A C 1
ATOM 889 O O . ASN A 1 107 ? -1.395 -8.050 -18.835 1.00 85.56 107 ASN A O 1
ATOM 893 N N . SER A 1 108 ? -1.137 -7.669 -16.638 1.00 87.00 108 SER A N 1
ATOM 894 C CA . SER A 1 108 ? 0.030 -6.789 -16.782 1.00 87.00 108 SER A CA 1
ATOM 895 C C . SER A 1 108 ? 1.287 -7.517 -17.256 1.00 87.00 108 SER A C 1
ATOM 897 O O . SER A 1 108 ? 2.105 -6.915 -17.943 1.00 87.00 108 SER A O 1
ATOM 899 N N . PHE A 1 109 ? 1.446 -8.794 -16.899 1.00 87.38 109 PHE A N 1
ATOM 900 C CA . PHE A 1 109 ? 2.608 -9.607 -17.272 1.00 87.38 109 PHE A CA 1
ATOM 901 C C . PHE A 1 109 ? 2.368 -10.511 -18.489 1.00 87.38 109 PHE A C 1
ATOM 903 O O . PHE A 1 109 ? 3.190 -11.384 -18.774 1.00 87.38 109 PHE A O 1
ATOM 910 N N . LYS A 1 110 ? 1.268 -10.322 -19.229 1.00 85.50 110 LYS A N 1
ATOM 911 C CA . LYS A 1 110 ? 1.096 -10.984 -20.528 1.00 85.50 110 LYS A CA 1
ATOM 912 C C . LYS A 1 110 ? 2.215 -10.553 -21.469 1.00 85.50 110 LYS A C 1
ATOM 914 O O . LYS A 1 110 ? 2.537 -9.371 -21.568 1.00 85.50 110 LYS A O 1
ATOM 919 N N . THR A 1 111 ? 2.785 -11.522 -22.180 1.00 80.12 111 THR A N 1
ATOM 920 C CA . THR A 1 111 ? 3.690 -11.243 -23.296 1.00 80.12 111 THR A CA 1
ATOM 921 C C . THR A 1 111 ? 2.966 -10.342 -24.288 1.00 80.12 111 THR A C 1
ATOM 923 O O . THR A 1 111 ? 1.815 -10.627 -24.628 1.00 80.12 111 THR A O 1
ATOM 926 N N . ASN A 1 112 ? 3.618 -9.255 -24.709 1.00 76.75 112 ASN A N 1
ATOM 927 C CA . ASN A 1 112 ? 3.036 -8.330 -25.672 1.00 76.75 112 ASN A CA 1
ATOM 928 C C . ASN A 1 112 ? 2.651 -9.118 -26.941 1.00 76.75 112 ASN A C 1
ATOM 930 O O . ASN A 1 112 ? 3.535 -9.739 -27.535 1.00 76.75 112 ASN A O 1
ATOM 934 N N . PRO A 1 113 ? 1.361 -9.165 -27.322 1.00 71.06 113 PRO A N 1
ATOM 935 C CA . PRO A 1 113 ? 0.935 -9.879 -28.519 1.00 71.06 113 PRO A CA 1
ATOM 936 C C . PRO A 1 113 ? 1.331 -9.147 -29.806 1.00 71.06 113 PRO A C 1
ATOM 938 O O . PRO A 1 113 ? 1.284 -9.750 -30.877 1.00 71.06 113 PRO A O 1
ATOM 941 N N . GLU A 1 114 ? 1.695 -7.864 -29.724 1.00 73.75 114 GLU A N 1
ATOM 942 C CA . GLU A 1 114 ? 2.192 -7.119 -30.875 1.00 73.75 114 GLU A CA 1
ATOM 943 C C . GLU A 1 114 ? 3.581 -7.613 -31.275 1.00 73.75 114 GLU A C 1
ATOM 945 O O . GLU A 1 114 ? 4.471 -7.800 -30.440 1.00 73.75 114 GLU A O 1
ATOM 950 N N . LEU A 1 115 ? 3.761 -7.821 -32.579 1.00 73.00 115 LEU A N 1
ATOM 951 C CA . LEU A 1 115 ? 5.074 -8.086 -33.143 1.00 73.00 115 LEU A CA 1
ATOM 952 C C . LEU A 1 115 ? 5.969 -6.881 -32.871 1.00 73.00 115 LEU A C 1
ATOM 954 O O . LEU A 1 115 ? 5.556 -5.735 -33.042 1.00 73.00 115 LEU A O 1
ATOM 958 N N . TYR A 1 116 ? 7.201 -7.159 -32.460 1.00 70.12 116 TYR A N 1
ATOM 959 C CA . TYR A 1 116 ? 8.225 -6.138 -32.344 1.00 70.12 116 TYR A CA 1
ATOM 960 C C . TYR A 1 116 ? 8.391 -5.439 -33.697 1.00 70.12 116 TYR A C 1
ATOM 962 O O . TYR A 1 116 ? 8.744 -6.072 -34.690 1.00 70.12 116 TYR A O 1
ATOM 970 N N . ASP A 1 117 ? 8.095 -4.142 -33.735 1.00 82.94 117 ASP A N 1
ATOM 971 C CA . ASP A 1 117 ? 8.363 -3.314 -34.901 1.00 82.94 117 ASP A CA 1
ATOM 972 C C . ASP A 1 117 ? 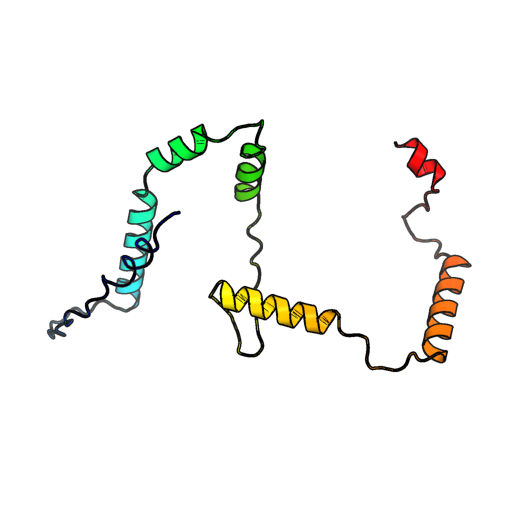9.846 -2.931 -34.892 1.00 82.94 117 ASP A C 1
ATOM 974 O O . ASP A 1 117 ? 10.285 -2.065 -34.129 1.00 82.94 117 ASP A O 1
ATOM 978 N N . ASP A 1 118 ? 10.627 -3.595 -35.742 1.00 84.88 118 ASP A N 1
ATOM 979 C CA . ASP A 1 118 ? 12.058 -3.338 -35.903 1.00 84.88 118 ASP A CA 1
ATOM 980 C C . ASP A 1 118 ? 12.347 -1.867 -36.249 1.00 84.88 118 ASP A C 1
ATOM 982 O O . ASP A 1 118 ? 13.388 -1.332 -35.856 1.00 84.88 118 ASP A O 1
ATOM 986 N N . HIS A 1 119 ? 11.423 -1.183 -36.937 1.00 87.12 119 HIS A N 1
ATOM 987 C CA . HIS A 1 119 ? 11.551 0.242 -37.221 1.00 87.12 119 HIS A CA 1
ATOM 988 C C . HIS A 1 119 ? 11.421 1.068 -35.937 1.00 87.12 119 HIS A C 1
ATOM 990 O O . HIS A 1 119 ? 12.258 1.934 -35.673 1.00 87.12 119 HIS A O 1
ATOM 996 N N . HIS A 1 120 ? 10.416 0.776 -35.109 1.00 85.31 120 HIS A N 1
ATOM 997 C CA . HIS A 1 120 ? 10.238 1.426 -33.813 1.00 85.31 120 HIS A CA 1
ATOM 998 C C . HIS A 1 120 ? 11.437 1.179 -32.882 1.00 85.31 120 HIS A C 1
ATOM 1000 O O . HIS A 1 120 ? 11.981 2.126 -32.314 1.00 85.31 120 HIS A O 1
ATOM 1006 N N . ILE A 1 121 ? 11.940 -0.059 -32.819 1.00 86.62 121 ILE A N 1
ATOM 1007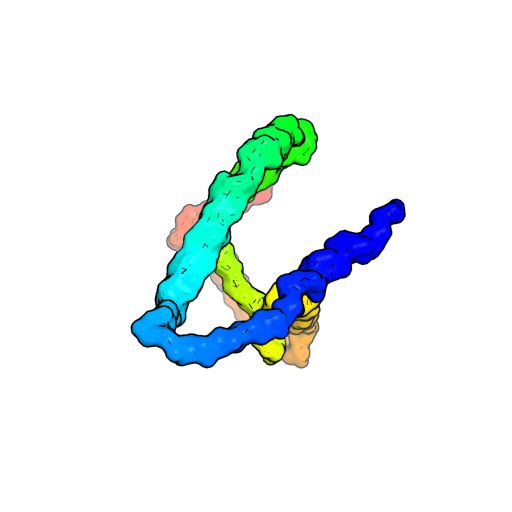 C CA . ILE A 1 121 ? 13.149 -0.410 -32.056 1.00 86.62 121 ILE A CA 1
ATOM 1008 C C . ILE A 1 121 ? 14.366 0.383 -32.551 1.00 86.62 121 ILE A C 1
ATOM 1010 O O . ILE A 1 121 ? 15.183 0.852 -31.751 1.00 86.62 121 ILE A O 1
ATOM 1014 N N . ALA A 1 122 ? 14.525 0.541 -33.866 1.00 90.50 122 ALA A N 1
ATOM 1015 C CA . ALA A 1 122 ? 15.613 1.327 -34.436 1.00 90.50 122 ALA A CA 1
ATOM 1016 C C . ALA A 1 122 ? 15.487 2.822 -34.096 1.00 90.50 122 ALA A C 1
ATOM 1018 O O . ALA A 1 122 ? 16.499 3.467 -33.802 1.00 90.50 122 ALA A O 1
ATOM 1019 N N . GLU A 1 123 ? 14.272 3.376 -34.099 1.00 91.00 123 GLU A N 1
ATOM 1020 C CA . GLU A 1 123 ? 14.013 4.763 -33.701 1.00 91.00 123 GLU A CA 1
ATOM 1021 C C . GLU A 1 123 ? 14.313 5.018 -32.223 1.00 91.00 123 GLU A C 1
ATOM 1023 O O . GLU A 1 123 ? 15.001 5.994 -31.911 1.00 91.00 123 GLU A O 1
ATOM 1028 N N . ASP A 1 124 ? 13.886 4.124 -31.332 1.00 89.06 124 ASP A N 1
ATOM 1029 C CA . ASP A 1 124 ? 14.156 4.219 -29.896 1.00 89.06 124 ASP A CA 1
ATOM 1030 C C . ASP A 1 124 ? 15.656 4.139 -29.610 1.00 89.06 124 ASP A C 1
ATOM 1032 O O . ASP A 1 124 ? 16.224 4.999 -28.931 1.00 89.06 124 ASP A O 1
ATOM 1036 N N . ASN A 1 125 ? 16.347 3.169 -30.214 1.00 92.44 125 ASN A N 1
ATOM 1037 C CA . ASN A 1 125 ? 17.800 3.062 -30.106 1.00 92.44 125 ASN A CA 1
ATOM 1038 C C . ASN A 1 125 ? 18.5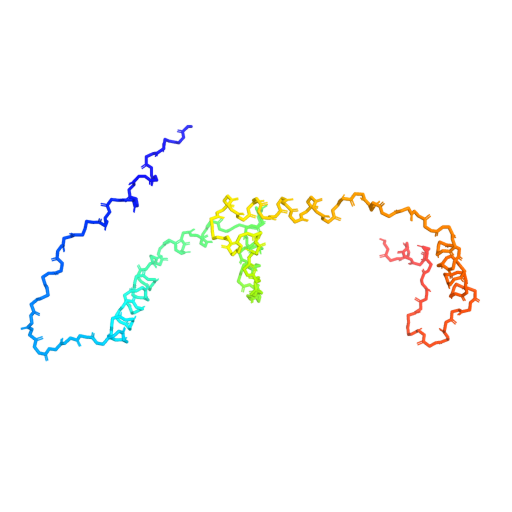10 4.308 -30.657 1.00 92.44 125 ASN A C 1
ATOM 1040 O O . ASN A 1 125 ? 19.503 4.764 -30.082 1.00 92.44 125 ASN A O 1
ATOM 1044 N N . ARG A 1 126 ? 18.003 4.899 -31.747 1.00 92.62 126 ARG A N 1
ATOM 1045 C CA . ARG A 1 126 ? 18.521 6.161 -32.297 1.00 92.62 126 ARG A CA 1
ATOM 1046 C C . ARG A 1 126 ? 18.310 7.319 -31.322 1.00 92.62 126 ARG A C 1
ATOM 1048 O O . ARG A 1 126 ? 19.213 8.142 -31.169 1.00 92.62 126 ARG A O 1
ATOM 1055 N N . ALA A 1 127 ? 17.151 7.401 -30.673 1.00 88.81 127 ALA A N 1
ATOM 1056 C CA . ALA A 1 127 ? 16.842 8.432 -29.686 1.00 88.81 127 ALA A CA 1
ATOM 1057 C C . ALA A 1 127 ? 17.731 8.312 -28.437 1.00 88.81 127 ALA A C 1
ATOM 1059 O O . ALA A 1 127 ? 18.292 9.315 -27.993 1.00 88.81 127 ALA A O 1
ATOM 1060 N N . ILE A 1 128 ? 17.935 7.091 -27.934 1.00 88.38 128 ILE A N 1
ATOM 1061 C CA . ILE A 1 128 ? 18.826 6.800 -26.802 1.00 88.38 128 ILE A CA 1
ATOM 1062 C C . ILE A 1 128 ? 20.264 7.203 -27.132 1.00 88.38 128 ILE A C 1
ATOM 1064 O O . ILE A 1 128 ? 20.881 7.937 -26.361 1.00 88.38 128 ILE A O 1
ATOM 1068 N N . ARG A 1 129 ? 20.786 6.792 -28.297 1.00 90.19 129 ARG A N 1
ATOM 1069 C CA . ARG A 1 129 ? 22.140 7.173 -28.740 1.00 90.19 129 ARG A CA 1
ATOM 1070 C C . ARG A 1 129 ? 22.293 8.688 -28.823 1.00 90.19 129 ARG A C 1
ATOM 1072 O O . ARG A 1 129 ? 23.209 9.234 -28.228 1.00 90.19 129 ARG A O 1
ATOM 1079 N N . ARG A 1 130 ? 21.335 9.390 -29.441 1.00 88.75 130 ARG A N 1
ATOM 1080 C CA . ARG A 1 130 ? 21.343 10.863 -29.502 1.00 88.75 130 ARG A CA 1
ATOM 1081 C C . ARG A 1 130 ? 21.371 11.521 -28.123 1.00 88.75 130 ARG A C 1
ATOM 1083 O O . ARG A 1 130 ? 22.019 12.551 -27.977 1.00 88.75 130 ARG A O 1
ATOM 1090 N N . TYR A 1 131 ? 20.664 10.963 -27.143 1.00 84.69 131 TYR A N 1
ATOM 1091 C CA . TYR A 1 131 ? 20.660 11.483 -25.776 1.00 84.69 131 TYR A CA 1
ATOM 1092 C C . TYR A 1 131 ? 22.000 11.262 -25.062 1.00 84.69 131 TYR A C 1
ATOM 1094 O O . TYR A 1 131 ? 22.473 12.164 -24.377 1.00 84.69 131 TYR A O 1
ATOM 1102 N N . ILE A 1 132 ? 22.612 10.087 -25.233 1.00 83.44 132 ILE A N 1
ATOM 1103 C CA . ILE A 1 132 ? 23.923 9.763 -24.653 1.00 83.44 132 ILE A CA 1
ATOM 1104 C C . ILE A 1 132 ? 25.029 10.607 -25.299 1.00 83.44 132 ILE A C 1
ATOM 1106 O O . ILE A 1 132 ? 25.882 11.131 -24.588 1.00 83.44 132 ILE A O 1
ATOM 1110 N N . ASP A 1 133 ? 24.989 10.764 -26.624 1.00 86.62 133 ASP A N 1
ATOM 1111 C CA . ASP A 1 133 ? 26.011 11.483 -27.392 1.00 86.62 133 ASP A CA 1
ATOM 1112 C C . ASP A 1 133 ? 25.911 13.004 -27.202 1.00 86.62 133 ASP A C 1
ATOM 1114 O O . ASP A 1 133 ? 26.922 13.702 -27.220 1.00 86.62 133 ASP A O 1
ATOM 1118 N N . ASN A 1 134 ? 24.695 13.528 -27.010 1.00 80.88 134 ASN A N 1
ATOM 1119 C CA . ASN A 1 134 ? 24.429 14.949 -26.785 1.00 80.88 134 ASN A CA 1
ATOM 1120 C C . ASN A 1 134 ? 23.532 15.143 -25.552 1.00 80.88 134 ASN A C 1
ATOM 1122 O O . ASN A 1 134 ? 22.348 15.488 -25.687 1.00 80.88 134 ASN A O 1
ATOM 1126 N N . PRO A 1 135 ? 24.075 14.940 -24.338 1.00 70.19 135 PRO A N 1
ATOM 1127 C CA . PRO A 1 135 ? 23.323 15.163 -23.117 1.00 70.19 135 PRO A CA 1
ATOM 1128 C C . PRO A 1 135 ? 22.918 16.636 -23.049 1.00 70.19 135 PRO A C 1
ATOM 1130 O O . PRO A 1 135 ? 23.721 17.539 -23.293 1.00 70.19 135 PRO A O 1
ATOM 1133 N N . LYS A 1 136 ? 21.647 16.901 -22.729 1.00 71.12 136 LYS A N 1
ATOM 1134 C CA . LYS A 1 136 ? 21.173 18.280 -22.569 1.00 71.12 136 LYS A CA 1
ATOM 1135 C C . LYS A 1 136 ? 22.027 18.975 -21.497 1.00 71.12 136 LYS A C 1
ATOM 1137 O O . LYS A 1 136 ? 22.083 18.467 -20.379 1.00 71.12 136 LYS A O 1
ATOM 1142 N N . PRO A 1 137 ? 22.597 20.162 -21.769 1.00 65.56 137 PRO A N 1
ATOM 1143 C CA . PRO A 1 137 ? 23.510 20.841 -20.842 1.00 65.56 137 PRO A CA 1
ATOM 1144 C C . PRO A 1 137 ? 22.858 21.295 -19.521 1.00 65.56 137 PRO A C 1
ATOM 1146 O O . PRO A 1 137 ? 23.548 21.782 -18.632 1.00 65.56 137 PRO A O 1
ATOM 1149 N N . ASN A 1 138 ? 21.539 21.123 -19.368 1.00 61.12 138 ASN A N 1
ATOM 1150 C CA . ASN A 1 138 ? 20.750 21.702 -18.280 1.00 61.12 138 ASN A CA 1
ATOM 1151 C C . ASN A 1 138 ? 20.264 20.675 -17.241 1.00 61.12 138 ASN A C 1
ATOM 1153 O O . ASN A 1 138 ? 19.385 20.997 -16.440 1.00 61.12 138 ASN A O 1
ATOM 1157 N N . SER A 1 139 ? 20.771 19.439 -17.225 1.00 56.91 139 SER A N 1
ATOM 1158 C CA . SER A 1 139 ? 20.442 18.525 -16.129 1.00 56.91 139 SER A CA 1
ATOM 1159 C C . SER A 1 139 ? 21.272 18.879 -14.894 1.00 56.91 139 SER A C 1
ATOM 1161 O O . SER A 1 139 ? 22.472 18.637 -14.853 1.00 56.91 139 SER A O 1
ATOM 1163 N N . ILE A 1 140 ? 20.607 19.387 -13.852 1.00 61.62 140 ILE A N 1
ATOM 1164 C CA . ILE A 1 140 ? 21.128 19.614 -12.482 1.00 61.62 140 ILE A CA 1
ATOM 1165 C C . ILE A 1 140 ? 21.780 18.344 -11.878 1.00 61.62 140 ILE A C 1
ATOM 1167 O O . ILE A 1 140 ? 22.462 18.390 -10.857 1.00 61.62 140 ILE A O 1
ATOM 1171 N N . ILE A 1 141 ? 21.586 17.194 -12.519 1.00 65.75 141 ILE A N 1
ATOM 1172 C CA . ILE A 1 141 ? 22.103 15.893 -12.124 1.00 65.75 141 ILE A CA 1
ATOM 1173 C C . ILE A 1 141 ? 23.510 15.730 -12.710 1.00 65.75 141 ILE A C 1
ATOM 1175 O O . ILE A 1 141 ? 23.674 15.518 -13.912 1.00 65.75 141 ILE A O 1
ATOM 1179 N N . LYS A 1 142 ? 24.530 15.814 -11.850 1.00 69.62 142 LYS A N 1
ATOM 1180 C CA . LYS A 1 142 ? 25.880 15.349 -12.187 1.00 69.62 142 LYS A CA 1
ATOM 1181 C C . LYS A 1 142 ? 25.825 13.842 -12.431 1.00 69.62 142 LYS A C 1
ATOM 1183 O O . LYS A 1 142 ? 25.321 13.100 -11.593 1.00 69.62 142 LYS A O 1
ATOM 1188 N N . SER A 1 143 ? 26.352 13.400 -13.569 1.00 65.06 143 SER A N 1
ATOM 1189 C CA . SER A 1 143 ? 26.624 11.980 -13.787 1.00 65.06 143 SER A CA 1
ATOM 1190 C C . SER A 1 143 ? 27.677 11.530 -12.775 1.00 65.06 143 SER A C 1
ATOM 1192 O O . SER A 1 143 ? 28.724 12.166 -12.680 1.00 65.06 143 SER A O 1
ATOM 1194 N N . THR A 1 144 ? 27.398 10.455 -12.039 1.00 74.81 144 THR A N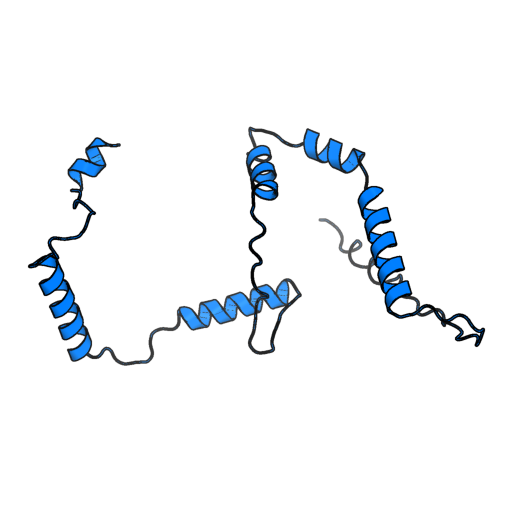 1
ATOM 1195 C CA . THR A 1 144 ? 28.315 9.871 -11.053 1.00 74.81 144 THR A CA 1
ATOM 1196 C C . THR A 1 144 ? 28.833 8.534 -11.569 1.00 74.81 144 THR A C 1
ATOM 1198 O O . THR A 1 144 ? 28.059 7.708 -12.054 1.00 74.81 144 THR A O 1
ATOM 1201 N N . SER A 1 145 ? 30.148 8.330 -11.502 1.00 81.00 145 SER A N 1
ATOM 1202 C CA . SER A 1 145 ? 30.787 7.093 -11.966 1.00 81.00 145 SER A CA 1
ATOM 1203 C C . SER A 1 145 ? 30.615 5.942 -10.961 1.00 81.00 145 SER A C 1
ATOM 1205 O O . SER A 1 145 ? 30.473 6.190 -9.761 1.00 81.00 145 SER A O 1
ATOM 1207 N N . PRO A 1 1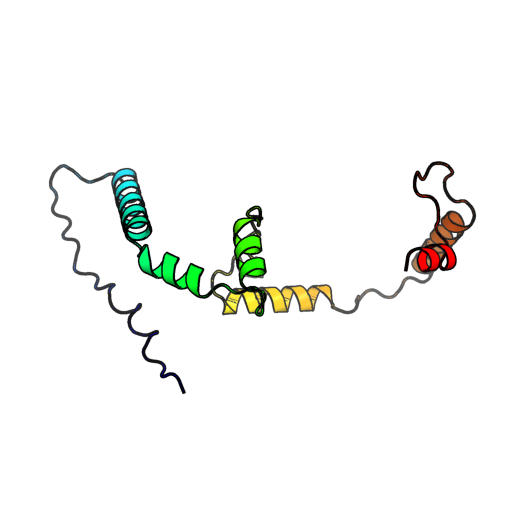46 ? 30.691 4.670 -11.398 1.00 78.50 146 PRO A N 1
ATOM 1208 C CA . PRO A 1 146 ? 30.691 3.528 -10.482 1.00 78.50 146 PRO A CA 1
ATOM 1209 C C . PRO A 1 146 ? 31.765 3.626 -9.385 1.00 78.50 146 PRO A C 1
ATOM 1211 O O . PRO A 1 146 ? 31.518 3.250 -8.244 1.00 78.50 146 PRO A O 1
ATOM 1214 N N . GLN A 1 147 ? 32.938 4.178 -9.702 1.00 81.00 147 GLN A N 1
ATOM 1215 C CA . GLN A 1 147 ? 34.039 4.390 -8.761 1.00 81.00 147 GLN A CA 1
ATOM 1216 C C . GLN A 1 147 ? 33.703 5.433 -7.690 1.00 81.00 147 GLN A C 1
ATOM 1218 O O . GLN A 1 147 ? 34.059 5.254 -6.529 1.00 81.00 147 GLN A O 1
ATOM 1223 N N . GLU A 1 148 ? 32.991 6.499 -8.057 1.00 82.44 148 GLU A N 1
ATOM 1224 C CA . GLU A 1 148 ? 32.511 7.491 -7.091 1.00 82.44 148 GLU A CA 1
ATOM 1225 C C . GLU A 1 148 ? 31.488 6.871 -6.134 1.00 82.44 148 GLU A C 1
ATOM 1227 O O . GLU A 1 148 ? 31.549 7.139 -4.940 1.00 82.44 148 GLU A O 1
ATOM 1232 N N . ILE A 1 149 ? 30.613 5.976 -6.605 1.00 81.00 149 ILE A N 1
ATOM 1233 C CA . ILE A 1 149 ? 29.681 5.240 -5.731 1.00 81.00 149 ILE A CA 1
ATOM 1234 C C . ILE A 1 149 ? 30.448 4.367 -4.730 1.00 81.00 149 ILE A C 1
ATOM 1236 O O . ILE A 1 149 ? 30.116 4.362 -3.547 1.00 81.00 149 ILE A O 1
ATOM 1240 N N . LEU A 1 150 ? 31.497 3.673 -5.184 1.00 79.94 150 LEU A N 1
ATOM 1241 C CA . LEU A 1 150 ? 32.343 2.848 -4.314 1.00 79.94 150 LEU A CA 1
ATOM 1242 C C . LEU A 1 150 ? 33.097 3.667 -3.259 1.00 79.94 150 LEU A C 1
ATOM 1244 O O . LEU A 1 150 ? 33.426 3.124 -2.217 1.00 79.94 150 LEU A O 1
ATOM 1248 N N . SER A 1 151 ? 33.348 4.958 -3.497 1.00 79.81 151 SER A N 1
ATOM 1249 C CA . SER A 1 151 ? 33.989 5.835 -2.506 1.00 79.81 151 SER A CA 1
ATOM 1250 C C . SER A 1 151 ? 33.078 6.234 -1.334 1.00 79.81 151 SER A C 1
ATOM 1252 O O . SER A 1 151 ? 33.569 6.762 -0.338 1.00 79.81 151 SER A O 1
ATOM 1254 N N . PHE A 1 152 ? 31.766 5.985 -1.441 1.00 70.69 152 PHE A N 1
ATOM 1255 C CA . PHE A 1 152 ? 30.776 6.242 -0.387 1.00 70.69 152 PHE A CA 1
ATOM 1256 C C . PHE A 1 152 ? 30.369 4.987 0.406 1.00 70.69 152 PHE A C 1
ATOM 1258 O O . PHE A 1 152 ? 29.560 5.105 1.329 1.00 70.69 152 PHE A O 1
ATOM 1265 N N . LEU A 1 153 ? 30.882 3.809 0.031 1.00 62.88 153 LEU A N 1
ATOM 1266 C CA . LEU A 1 153 ? 30.669 2.525 0.712 1.00 62.88 153 LEU A CA 1
ATOM 1267 C C . LEU A 1 153 ? 31.860 2.192 1.614 1.00 62.88 153 LEU A C 1
ATOM 1269 O O . LEU A 1 153 ? 31.601 1.663 2.716 1.00 62.88 153 LEU A O 1
#

Sequence (153 aa):
MVTTENFRLISLRISPSTIKLERDGNKPTIQDIYNRLTNQIRGEIRDYDPESWKEWLMILNQEDNSIYIAARKFSRKYIQIPPILDTDGIKYTRLGKANAFKYSLENSFKTNPELYDDHHIAEDNRAIRRYIDNPKPNSIIKSTSPQEILSFL

Secondary structure (DSSP, 8-state):
---GGGGTGGGS------------S-PPPHHHHHHHHHHHHHHHHHSS-HHHHHHHHHH--STTSHHHHHHHHHHS--------EETTEE--SHHHHHHHHHHHHHHHTSPP-SPP-HHHHHHHHHHHHHHHHS--TT-S-----HHHHHTT-

Organism: Araneus ventricosus (NCBI:txid182803)

Foldseek 3Di:
DDDPPPVVVVVPPPDPPDPPPDDDPDDDDPVNVVVVVVVVVVVCVVVVDPVVVVVVVVPDDVVVCNVVVVVCVVPDPPPPPDFQAAPVGGDDDPVSSVVSVVVVVCVVPPDPPDDDDPVVVVVVVVVVCCCVVDPDPPPPDDDDDPVNVVVVD